Protein AF-A0A0H2QXH0-F1 (afdb_monomer)

Secondary structure (DSSP, 8-state):
-------EEEEE--TT-BHHHHHHHHHHHH---GGG-EEEETTEEPPTT-BTGGGTPPTTPEEEEE-SS-SS-EEEEEE--

Mean predicted aligned error: 6.42 Å

pLDDT: mean 81.41, std 13.32, range [34.25, 92.88]

Sequence (81 aa):
METLTGKTVTLEVESSDTIDNVKSKIQDKEGIPPDQQRLIFAGKQLEDGRSLSDYNIQKESTLHLRTQFHISAQSIKTLIS

Radius of gyration: 12.05 Å; Cα contacts (8 Å, |Δi|>4): 143; chains: 1; bounding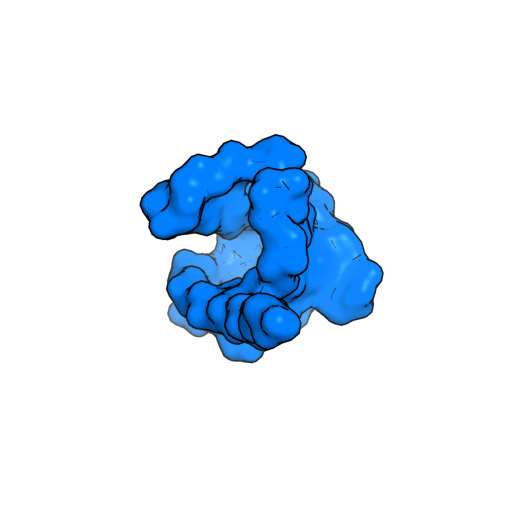 box: 30×30×27 Å

Nearest PDB structures (foldseek):
  5o6t-assembly2_C  TM=9.282E-01  e=7.229E-08  Homo sapiens
  5gvi-assembly1_B  TM=9.534E-01  e=1.003E-07  Mus musculus
  7ooj-assembly1_A  TM=9.379E-01  e=7.719E-08  Homo sapiens
  5h07-assembly1_A  TM=9.280E-01  e=2.064E-07  Homo sapiens
  5v69-assembly1_B  TM=9.237E-01  e=5.518E-07  Homo sapiens

Solvent-accessible surface area (backbone atoms only — not comparable to full-atom values): 4722 Å² total; per-residue (Å²): 136,83,76,89,67,64,51,72,45,80,43,83,48,48,47,80,36,31,43,52,57,54,33,48,56,46,22,75,74,74,70,45,60,55,93,53,55,42,46,30,45,97,91,39,73,64,56,74,86,39,36,35,48,81,71,69,51,51,61,71,35,68,31,38,41,45,47,89,87,47,99,58,58,31,34,35,33,34,43,47,123

Foldseek 3Di:
DDDLPQAEAEDEDAQQDWLVNVLVSCCVVVVAHSVQWFKAFPNRTGDGPDGNVVVVNDQQGWIWIDGPPDPHIYIYGYHHD

Organism: NCBI:txid27342

Structure (mmCIF, N/CA/C/O backbone):
data_AF-A0A0H2QXH0-F1
#
_entry.id   AF-A0A0H2QXH0-F1
#
loop_
_atom_site.group_PDB
_atom_site.id
_atom_site.type_symbol
_atom_site.label_atom_id
_atom_site.label_alt_id
_atom_site.label_comp_id
_atom_site.label_asym_id
_atom_site.label_entity_id
_atom_site.label_seq_id
_atom_site.pdbx_PDB_ins_code
_atom_site.Cartn_x
_atom_site.Cartn_y
_atom_site.Cartn_z
_atom_site.occupancy
_atom_site.B_iso_or_equiv
_atom_site.auth_seq_id
_atom_site.auth_comp_id
_atom_site.auth_asym_id
_atom_site.auth_atom_id
_atom_site.pdbx_PDB_model_num
ATOM 1 N N . MET A 1 1 ? 17.035 -18.498 15.840 1.00 36.16 1 MET A N 1
ATOM 2 C CA . MET A 1 1 ? 15.577 -18.480 15.594 1.00 36.16 1 MET A CA 1
ATOM 3 C C . MET A 1 1 ? 15.210 -17.016 15.430 1.00 36.16 1 MET A C 1
ATOM 5 O O . MET A 1 1 ? 14.880 -16.355 16.404 1.00 36.16 1 MET A O 1
ATOM 9 N N . GLU A 1 2 ? 15.477 -16.471 14.247 1.00 43.16 2 GLU A N 1
ATOM 10 C CA . GLU A 1 2 ? 15.348 -15.036 13.982 1.00 43.16 2 GLU A CA 1
ATOM 11 C C . GLU A 1 2 ? 13.881 -14.650 13.783 1.00 43.16 2 GLU A C 1
ATOM 13 O O . GLU A 1 2 ? 13.055 -15.427 13.309 1.00 43.16 2 GLU A O 1
ATOM 18 N N . THR A 1 3 ? 13.566 -13.464 14.279 1.00 34.25 3 THR A N 1
ATOM 19 C CA . THR A 1 3 ? 12.254 -12.998 14.711 1.00 34.25 3 THR A CA 1
ATOM 20 C C . THR A 1 3 ? 11.292 -12.712 13.559 1.00 34.25 3 THR A C 1
ATOM 22 O O . THR A 1 3 ? 11.631 -12.015 12.606 1.00 34.25 3 THR A O 1
ATOM 25 N N . LEU A 1 4 ? 10.044 -13.169 13.714 1.00 44.28 4 LEU A N 1
ATOM 26 C CA . LEU A 1 4 ? 8.855 -12.740 12.967 1.00 44.28 4 LEU A CA 1
ATOM 27 C C . LEU A 1 4 ? 8.503 -11.284 13.319 1.00 44.28 4 LEU A C 1
ATOM 29 O O . LEU A 1 4 ? 7.476 -11.013 13.941 1.00 44.28 4 LEU A O 1
ATOM 33 N N . THR A 1 5 ? 9.365 -10.327 12.992 1.00 55.88 5 THR A N 1
ATOM 34 C CA . THR A 1 5 ? 9.072 -8.916 13.247 1.00 55.88 5 THR A CA 1
ATOM 35 C C . THR A 1 5 ? 8.091 -8.443 12.177 1.00 55.88 5 THR A C 1
ATOM 37 O O . THR A 1 5 ? 8.488 -7.995 11.104 1.00 55.88 5 THR A O 1
ATOM 40 N N . GLY A 1 6 ? 6.793 -8.605 12.451 1.00 60.12 6 GLY A N 1
ATOM 41 C CA . GLY A 1 6 ? 5.699 -8.041 11.662 1.00 60.12 6 GLY A CA 1
ATOM 42 C C . GLY A 1 6 ? 5.762 -6.516 11.689 1.00 60.12 6 GLY A C 1
ATOM 43 O O . GLY A 1 6 ? 5.083 -5.867 12.485 1.00 60.12 6 GLY A O 1
ATOM 44 N N . LYS A 1 7 ? 6.635 -5.941 10.857 1.00 71.69 7 LYS A N 1
ATOM 45 C CA . LYS A 1 7 ? 6.822 -4.496 10.731 1.00 71.69 7 LYS A CA 1
ATOM 46 C C . LYS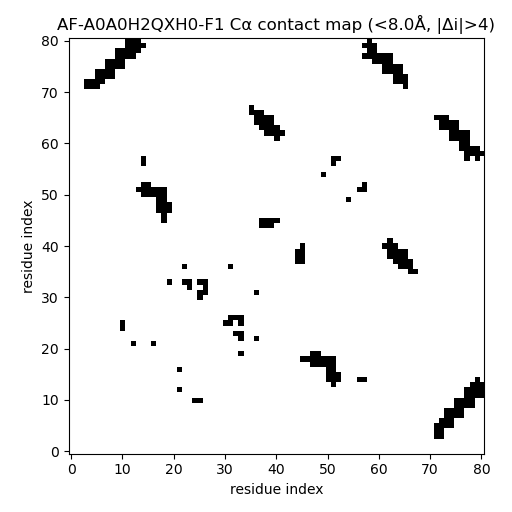 A 1 7 ? 5.511 -3.909 10.218 1.00 71.69 7 LYS A C 1
ATOM 48 O O . LYS A 1 7 ? 5.056 -4.243 9.124 1.00 71.69 7 LYS A O 1
ATOM 53 N N . THR A 1 8 ? 4.894 -3.068 11.041 1.00 75.38 8 THR A N 1
ATOM 54 C CA . THR A 1 8 ? 3.705 -2.313 10.651 1.00 75.38 8 THR A CA 1
ATOM 55 C C . THR A 1 8 ? 4.156 -0.974 10.085 1.00 75.38 8 THR A C 1
ATOM 57 O O . THR A 1 8 ? 4.756 -0.174 10.799 1.00 75.38 8 THR A O 1
ATOM 60 N N . VAL A 1 9 ? 3.898 -0.742 8.802 1.00 81.81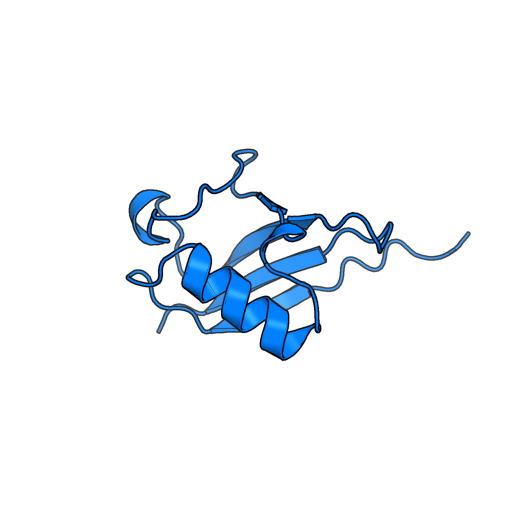 9 VAL A N 1
ATOM 61 C CA . VAL A 1 9 ? 4.208 0.504 8.099 1.00 81.81 9 VAL A CA 1
ATOM 62 C C . VAL A 1 9 ? 2.930 1.322 7.981 1.00 81.81 9 VAL A C 1
ATOM 64 O O . VAL A 1 9 ? 1.937 0.862 7.429 1.00 81.81 9 VAL A O 1
ATOM 67 N N . THR A 1 10 ? 2.930 2.547 8.490 1.00 84.88 10 THR A N 1
ATOM 68 C CA . THR A 1 10 ? 1.811 3.479 8.312 1.00 84.88 10 THR A CA 1
ATOM 69 C C . THR A 1 10 ? 1.965 4.233 6.994 1.00 84.88 10 THR A C 1
ATOM 71 O O . THR A 1 10 ? 3.014 4.834 6.728 1.00 84.88 10 THR A O 1
ATOM 74 N N . LEU A 1 11 ? 0.926 4.202 6.162 1.00 85.88 11 LEU A N 1
ATOM 75 C CA . LEU A 1 11 ? 0.900 4.850 4.855 1.00 85.88 11 LEU A CA 1
ATOM 76 C C . LEU A 1 11 ? -0.325 5.756 4.730 1.00 85.88 11 LEU A C 1
ATOM 78 O O . LEU A 1 11 ? -1.449 5.320 4.975 1.00 85.88 11 LEU A O 1
ATOM 82 N N . GLU A 1 12 ? -0.091 7.002 4.333 1.00 88.50 12 GLU A N 1
ATOM 83 C CA . GLU A 1 12 ? -1.134 8.001 4.100 1.00 88.50 12 GLU A CA 1
ATOM 84 C C . GLU A 1 12 ? -1.641 7.887 2.661 1.00 88.50 12 GLU A C 1
ATOM 86 O O . GLU A 1 12 ? -0.889 8.071 1.691 1.00 88.50 12 GLU A O 1
ATOM 91 N N . VAL A 1 13 ? -2.909 7.508 2.539 1.00 88.56 13 VAL A N 1
ATOM 92 C CA . VAL A 1 13 ? -3.583 7.166 1.281 1.00 88.56 13 VAL A CA 1
ATOM 93 C C . VAL A 1 13 ? -5.015 7.659 1.349 1.00 88.56 13 VAL A C 1
ATOM 95 O O . VAL A 1 13 ? -5.637 7.579 2.401 1.00 8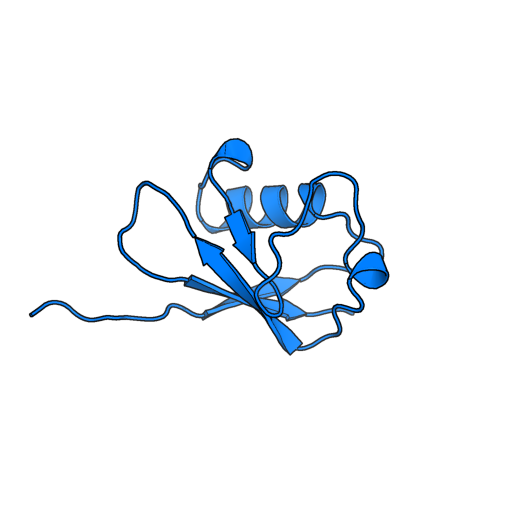8.56 13 VAL A O 1
ATOM 98 N N . GLU A 1 14 ? -5.564 8.134 0.247 1.00 88.75 14 GLU A N 1
ATOM 99 C CA . GLU A 1 14 ? -6.960 8.554 0.192 1.00 88.75 14 GLU A CA 1
ATOM 100 C C . GLU A 1 14 ? -7.876 7.393 -0.198 1.00 88.75 14 GLU A C 1
ATOM 102 O O . GLU A 1 14 ? -7.471 6.441 -0.853 1.00 88.75 14 GLU A O 1
ATOM 107 N N . SER A 1 15 ? -9.155 7.456 0.166 1.00 86.25 15 SER A N 1
ATOM 108 C CA . SER A 1 15 ? -10.123 6.432 -0.261 1.00 86.25 15 S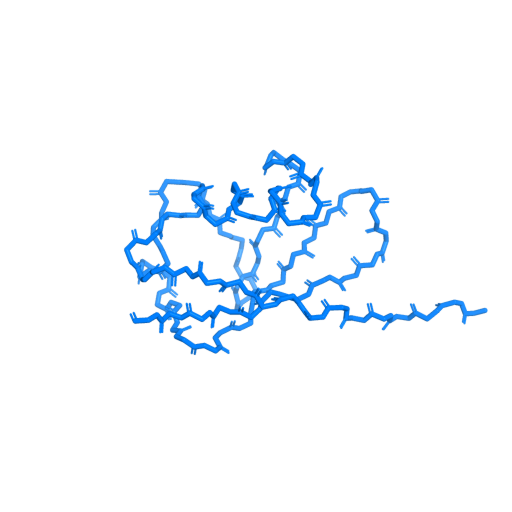ER A CA 1
ATOM 109 C C . SER A 1 15 ? -10.284 6.388 -1.793 1.00 86.25 15 SER A C 1
ATOM 111 O O . SER A 1 15 ? -10.587 5.337 -2.364 1.00 86.25 15 SER A O 1
ATOM 113 N N . SER A 1 16 ? -10.027 7.515 -2.455 1.00 88.25 16 SER A N 1
ATOM 114 C CA . SER A 1 16 ? -9.962 7.682 -3.907 1.00 88.25 16 SER A CA 1
ATOM 115 C C . SER A 1 16 ? -8.657 7.173 -4.529 1.00 88.25 16 SER A C 1
ATOM 117 O O . SER A 1 16 ? -8.621 6.989 -5.746 1.00 88.25 16 SER A O 1
ATOM 119 N N . ASP A 1 17 ? -7.603 6.926 -3.737 1.00 90.31 17 ASP A N 1
ATOM 120 C CA . ASP A 1 17 ? -6.345 6.400 -4.262 1.00 90.31 17 ASP A CA 1
ATOM 121 C C . ASP A 1 17 ? -6.556 5.000 -4.839 1.00 90.31 17 ASP A C 1
ATOM 123 O O . ASP A 1 17 ? -7.249 4.138 -4.280 1.00 90.31 17 ASP A O 1
ATOM 127 N N . THR A 1 18 ? -5.902 4.766 -5.970 1.00 92.88 18 THR A N 1
ATOM 128 C CA . THR A 1 18 ? -5.842 3.458 -6.609 1.00 92.88 18 THR A CA 1
ATOM 129 C C . THR A 1 18 ? -4.786 2.577 -5.961 1.00 92.88 18 THR A C 1
ATOM 131 O O . THR A 1 18 ? -3.824 3.051 -5.353 1.00 92.88 18 THR A O 1
ATOM 134 N N . ILE A 1 19 ? -4.927 1.264 -6.130 1.00 91.56 19 ILE A N 1
ATOM 135 C CA . ILE A 1 19 ? -3.927 0.292 -5.680 1.00 91.56 19 ILE A CA 1
ATOM 136 C C . ILE A 1 19 ? -2.544 0.598 -6.275 1.00 91.56 19 ILE A C 1
ATOM 138 O O . ILE A 1 19 ? -1.540 0.428 -5.585 1.00 91.56 19 ILE A O 1
ATOM 142 N N . ASP A 1 20 ? -2.475 1.113 -7.503 1.00 92.25 20 ASP A N 1
ATOM 143 C CA . ASP A 1 20 ? -1.228 1.564 -8.130 1.00 92.25 20 ASP A CA 1
ATOM 144 C C . ASP A 1 20 ? -0.576 2.727 -7.379 1.00 92.25 20 ASP A C 1
ATOM 146 O O . ASP A 1 20 ? 0.618 2.665 -7.078 1.00 92.25 20 ASP A O 1
ATOM 150 N N . ASN A 1 21 ? -1.356 3.742 -6.988 1.00 91.25 21 ASN A N 1
ATOM 151 C CA . ASN A 1 21 ? -0.857 4.853 -6.173 1.00 91.25 21 ASN A CA 1
ATOM 152 C C . ASN A 1 21 ? -0.325 4.358 -4.825 1.00 91.25 21 ASN A C 1
ATOM 154 O O . ASN A 1 21 ? 0.753 4.767 -4.387 1.00 91.25 21 ASN A O 1
ATOM 158 N N . VAL A 1 22 ? -1.051 3.444 -4.176 1.00 90.00 22 VAL A N 1
ATOM 159 C CA . VAL A 1 22 ? -0.623 2.831 -2.911 1.00 90.00 22 VAL A CA 1
ATOM 160 C C . VAL A 1 22 ? 0.705 2.094 -3.094 1.00 90.00 22 VAL A C 1
ATOM 162 O O . VAL A 1 22 ? 1.626 2.297 -2.302 1.00 90.00 22 VAL A O 1
ATOM 165 N N . LYS A 1 23 ? 0.842 1.288 -4.155 1.00 90.19 23 LYS A N 1
ATOM 166 C CA . LYS A 1 23 ? 2.085 0.570 -4.469 1.00 90.19 23 LYS A CA 1
ATOM 167 C C . LYS A 1 23 ? 3.254 1.513 -4.750 1.00 90.19 23 LYS A C 1
ATOM 169 O O . LYS A 1 23 ? 4.360 1.263 -4.270 1.00 90.19 23 LYS A O 1
ATOM 174 N N . SER A 1 24 ? 3.019 2.611 -5.469 1.00 91.62 24 SER A N 1
ATOM 175 C CA . SER A 1 24 ? 4.043 3.637 -5.701 1.00 91.62 24 SER A CA 1
ATOM 176 C C . SER A 1 24 ? 4.522 4.236 -4.379 1.00 91.62 24 SER A C 1
ATOM 178 O O . SER A 1 24 ? 5.711 4.213 -4.089 1.00 91.62 24 SER A O 1
ATOM 180 N N . LYS A 1 25 ? 3.606 4.652 -3.497 1.00 90.75 25 LYS A N 1
ATOM 181 C CA . LYS A 1 25 ? 3.973 5.210 -2.183 1.00 90.75 25 LYS A CA 1
ATOM 182 C C . LYS A 1 25 ? 4.773 4.218 -1.321 1.00 90.75 25 LYS A C 1
ATOM 184 O O . LYS A 1 25 ? 5.651 4.620 -0.560 1.00 90.75 25 LYS A O 1
ATOM 189 N N . ILE A 1 26 ? 4.478 2.919 -1.417 1.00 87.62 26 ILE A N 1
ATOM 190 C CA . ILE A 1 26 ? 5.255 1.863 -0.743 1.00 87.62 26 ILE A CA 1
ATOM 191 C C . ILE A 1 26 ? 6.650 1.737 -1.357 1.00 87.62 26 ILE A C 1
ATOM 193 O O . ILE A 1 26 ? 7.614 1.550 -0.618 1.00 87.62 26 ILE A O 1
ATOM 197 N N . GLN A 1 27 ? 6.774 1.848 -2.681 1.00 88.56 27 GLN A N 1
ATOM 198 C CA . GLN A 1 27 ? 8.070 1.864 -3.355 1.00 88.56 27 GLN A CA 1
ATOM 199 C C . GLN A 1 27 ? 8.919 3.038 -2.869 1.00 88.56 27 GLN A C 1
ATOM 201 O O . GLN A 1 27 ? 10.085 2.834 -2.556 1.00 88.56 27 GLN A O 1
ATOM 206 N N . ASP A 1 28 ? 8.346 4.232 -2.742 1.00 89.25 28 ASP A N 1
ATOM 207 C CA . ASP A 1 28 ? 9.067 5.398 -2.225 1.00 89.25 28 ASP A CA 1
ATOM 208 C C . ASP A 1 28 ? 9.517 5.213 -0.764 1.00 89.25 28 ASP A C 1
ATOM 210 O O . ASP A 1 28 ? 10.601 5.655 -0.387 1.00 89.25 28 ASP A O 1
ATOM 214 N N . LYS A 1 29 ? 8.716 4.531 0.071 1.00 84.94 29 LYS A N 1
ATOM 215 C CA . LYS A 1 29 ? 9.051 4.294 1.489 1.00 84.94 29 LYS A CA 1
ATOM 216 C C . LYS A 1 29 ? 10.029 3.143 1.724 1.00 84.94 29 LYS A C 1
ATOM 218 O O . LYS A 1 29 ? 10.940 3.278 2.535 1.00 84.94 29 LYS A O 1
ATOM 223 N N . GLU A 1 30 ? 9.804 1.999 1.086 1.00 83.62 30 GLU A N 1
ATOM 224 C CA . GLU A 1 30 ? 10.547 0.757 1.345 1.00 83.62 30 GLU A CA 1
ATOM 225 C C . GLU A 1 30 ? 11.517 0.392 0.206 1.00 83.62 30 GLU A C 1
ATOM 227 O O . GLU A 1 30 ? 12.317 -0.528 0.357 1.00 83.62 30 GLU A O 1
ATOM 232 N N . GLY A 1 31 ? 11.464 1.076 -0.942 1.00 86.19 31 GLY A N 1
ATOM 233 C CA . GLY A 1 31 ? 12.307 0.799 -2.113 1.00 86.19 31 GLY A CA 1
ATOM 234 C C . GLY A 1 31 ? 11.869 -0.412 -2.943 1.00 86.19 31 GLY A C 1
ATOM 235 O O . GLY A 1 31 ? 12.648 -0.925 -3.744 1.00 86.19 31 GLY A O 1
ATOM 236 N N . ILE A 1 32 ? 10.647 -0.916 -2.743 1.00 85.69 32 ILE A N 1
ATOM 237 C CA . ILE A 1 32 ? 10.182 -2.183 -3.330 1.00 85.69 32 ILE A CA 1
ATOM 238 C C . ILE A 1 32 ? 9.447 -1.916 -4.652 1.00 85.69 32 ILE A C 1
ATOM 240 O O . ILE A 1 32 ? 8.470 -1.173 -4.636 1.00 85.69 32 ILE A O 1
ATOM 244 N N . PRO A 1 33 ? 9.824 -2.536 -5.785 1.00 89.06 33 PRO A N 1
ATOM 245 C CA . PRO A 1 33 ? 9.132 -2.338 -7.059 1.00 89.06 33 PRO A CA 1
ATOM 246 C C . PRO A 1 33 ? 7.646 -2.743 -6.995 1.00 89.06 33 PRO A C 1
ATOM 248 O O . PRO A 1 33 ? 7.343 -3.802 -6.441 1.00 89.06 33 PRO A O 1
ATOM 251 N N . PRO A 1 34 ? 6.715 -1.978 -7.597 1.00 87.69 34 PRO A N 1
ATOM 252 C CA . PRO A 1 34 ? 5.267 -2.222 -7.518 1.00 87.69 34 PRO A CA 1
ATOM 253 C C . PRO A 1 34 ? 4.839 -3.585 -8.083 1.00 87.69 34 PRO A C 1
ATOM 255 O O . PRO A 1 34 ? 3.915 -4.202 -7.558 1.00 87.69 34 PRO A O 1
ATOM 258 N N . ASP A 1 35 ? 5.553 -4.094 -9.088 1.00 87.31 35 ASP A N 1
ATOM 259 C CA . ASP A 1 35 ? 5.330 -5.422 -9.682 1.00 87.31 35 ASP A CA 1
ATOM 260 C C . ASP A 1 35 ? 5.570 -6.571 -8.677 1.00 87.31 35 ASP A C 1
ATOM 262 O O . ASP A 1 35 ? 4.958 -7.637 -8.732 1.00 87.31 35 ASP A O 1
ATOM 266 N N . GLN A 1 36 ? 6.420 -6.327 -7.677 1.00 87.00 36 GLN A N 1
ATOM 267 C CA . GLN A 1 36 ? 6.776 -7.304 -6.646 1.00 87.00 36 GLN A CA 1
ATOM 268 C C . GLN A 1 36 ? 5.935 -7.174 -5.377 1.00 87.00 36 GLN A C 1
ATOM 270 O O . GLN A 1 36 ? 6.027 -8.026 -4.485 1.00 87.00 36 GLN A O 1
ATOM 275 N N . GLN A 1 37 ? 5.126 -6.121 -5.282 1.00 86.88 37 GLN A N 1
ATOM 276 C CA . GLN A 1 37 ? 4.264 -5.866 -4.143 1.00 86.88 37 GLN A CA 1
ATOM 277 C C . GLN A 1 37 ? 2.921 -6.571 -4.323 1.00 86.88 37 GLN A C 1
ATOM 279 O O . GLN A 1 37 ? 2.130 -6.240 -5.207 1.00 86.88 37 GLN A O 1
ATOM 284 N N . ARG A 1 38 ? 2.617 -7.515 -3.427 1.00 89.31 38 ARG A N 1
ATOM 285 C CA . ARG A 1 38 ? 1.273 -8.095 -3.327 1.00 89.31 38 ARG A CA 1
ATOM 286 C C . ARG A 1 38 ? 0.563 -7.543 -2.110 1.00 89.31 38 ARG A C 1
ATOM 288 O O . ARG A 1 38 ? 0.916 -7.886 -0.982 1.00 89.31 38 ARG A O 1
ATOM 295 N N . LEU A 1 39 ? -0.442 -6.716 -2.366 1.00 89.12 39 LEU A N 1
ATOM 296 C CA . LEU A 1 39 ? -1.347 -6.210 -1.346 1.00 89.12 39 LEU A CA 1
ATOM 297 C C . LEU A 1 39 ? -2.505 -7.186 -1.169 1.00 89.12 39 LEU A C 1
ATOM 299 O O . LEU A 1 39 ? -3.149 -7.591 -2.136 1.00 89.12 39 LEU A O 1
ATOM 303 N N . ILE A 1 40 ? -2.741 -7.582 0.076 1.00 89.25 40 ILE A N 1
ATOM 304 C CA . ILE A 1 40 ? -3.774 -8.540 0.456 1.00 89.25 40 ILE A CA 1
ATOM 305 C C . ILE A 1 40 ? -4.628 -7.905 1.554 1.00 89.25 40 ILE A C 1
ATOM 307 O O . ILE A 1 40 ? -4.122 -7.533 2.613 1.00 89.25 40 ILE A O 1
ATOM 311 N N . PHE A 1 41 ? -5.931 -7.809 1.321 1.00 88.88 41 PHE A N 1
ATOM 312 C CA . PHE A 1 41 ? -6.905 -7.274 2.266 1.00 88.88 41 PHE A CA 1
ATOM 313 C C . PHE A 1 41 ? -8.016 -8.288 2.503 1.00 88.88 41 PHE A C 1
ATOM 315 O O . PHE A 1 41 ? -8.562 -8.824 1.545 1.00 88.88 41 PHE A O 1
ATOM 322 N N . ALA A 1 42 ? -8.351 -8.569 3.765 1.00 86.44 42 ALA A N 1
ATOM 323 C CA . ALA A 1 42 ? -9.394 -9.541 4.118 1.00 86.44 42 ALA A CA 1
ATOM 324 C C . ALA A 1 42 ? -9.243 -10.909 3.399 1.00 86.44 42 ALA A C 1
ATOM 326 O O . ALA A 1 42 ? -10.224 -11.550 3.036 1.00 86.44 42 ALA A O 1
ATOM 327 N N . GLY A 1 43 ? -8.001 -11.342 3.142 1.00 85.44 43 GLY A N 1
ATOM 328 C CA . GLY A 1 43 ? -7.703 -12.573 2.397 1.00 85.44 43 GLY A CA 1
ATOM 329 C C . GLY A 1 43 ? -7.846 -12.469 0.871 1.00 85.44 43 GLY A C 1
ATOM 330 O O . GLY A 1 43 ? -7.576 -13.444 0.175 1.00 85.44 43 GLY A O 1
ATOM 331 N N . LYS A 1 44 ? -8.215 -11.302 0.336 1.00 88.94 44 LYS A N 1
ATOM 332 C CA . LYS A 1 44 ? -8.315 -11.019 -1.097 1.00 88.94 44 LYS A CA 1
ATOM 333 C C . LYS A 1 44 ? -7.101 -10.229 -1.578 1.00 88.94 44 LYS A C 1
ATOM 335 O O . LYS A 1 44 ? -6.725 -9.224 -0.979 1.00 88.94 44 LYS A O 1
ATOM 340 N N . GLN A 1 45 ? -6.489 -10.678 -2.669 1.00 90.00 45 GLN A N 1
ATOM 341 C CA . GLN A 1 45 ? -5.452 -9.902 -3.341 1.00 90.00 45 GLN A CA 1
ATOM 342 C C . GLN A 1 45 ? -6.086 -8.687 -4.025 1.00 90.00 45 GLN A C 1
ATOM 344 O O . GLN A 1 45 ? -7.112 -8.815 -4.692 1.00 90.00 45 GLN A O 1
ATOM 349 N N . LEU A 1 46 ? -5.470 -7.525 -3.843 1.00 90.44 46 LEU A N 1
ATOM 350 C CA . LEU A 1 46 ? -5.898 -6.289 -4.477 1.00 90.44 46 LEU A CA 1
ATOM 351 C C . LEU A 1 46 ? -5.312 -6.196 -5.888 1.00 90.44 46 LEU A C 1
ATOM 353 O O . LEU A 1 46 ? -4.107 -6.377 -6.082 1.00 90.44 46 LEU A O 1
ATOM 357 N N . GLU A 1 47 ? -6.181 -5.924 -6.853 1.00 89.81 47 GLU A N 1
ATOM 358 C CA . GLU A 1 47 ? -5.834 -5.707 -8.260 1.00 89.81 47 GLU A CA 1
ATOM 359 C C . GLU A 1 47 ? -5.468 -4.241 -8.522 1.00 89.81 47 GLU A C 1
ATOM 361 O O . GLU A 1 47 ? -6.072 -3.332 -7.945 1.00 89.81 47 GLU A O 1
ATOM 366 N N . ASP A 1 48 ? -4.490 -4.027 -9.402 1.00 87.06 48 ASP A N 1
ATOM 367 C CA . ASP A 1 48 ? -4.209 -2.728 -10.016 1.00 87.06 48 ASP A CA 1
ATOM 368 C C . ASP A 1 48 ? -5.442 -2.177 -10.759 1.00 87.06 48 ASP A C 1
ATOM 370 O O . ASP A 1 48 ? -6.328 -2.911 -11.196 1.00 87.06 48 ASP A O 1
ATOM 374 N N . GLY A 1 49 ? -5.564 -0.852 -10.804 1.00 87.00 49 GLY A N 1
ATOM 375 C CA . GLY A 1 49 ? -6.690 -0.136 -11.409 1.00 87.00 49 GLY A CA 1
ATOM 376 C C . GLY A 1 49 ? -7.952 -0.006 -10.546 1.00 87.00 49 GLY A C 1
ATOM 377 O O . GLY A 1 49 ? -8.866 0.727 -10.921 1.00 87.00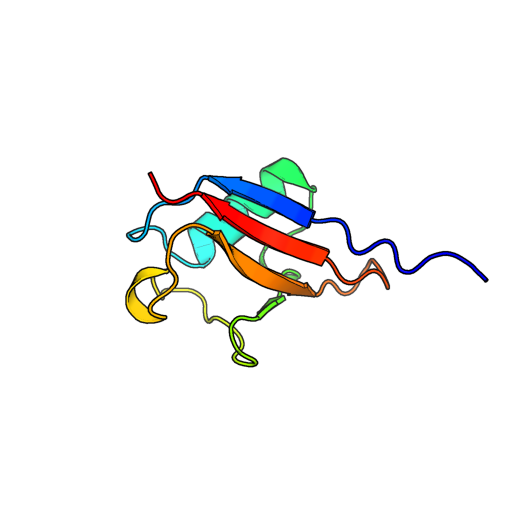 49 GLY A O 1
ATOM 378 N N . ARG A 1 50 ? -8.026 -0.667 -9.385 1.00 91.81 50 ARG A N 1
ATOM 379 C CA . ARG A 1 50 ? -9.117 -0.486 -8.407 1.00 91.81 50 ARG A CA 1
ATOM 380 C C . ARG A 1 50 ? -8.757 0.563 -7.358 1.00 91.81 50 ARG A C 1
ATOM 382 O O . ARG A 1 50 ? -7.583 0.763 -7.059 1.00 91.81 50 ARG A O 1
ATOM 389 N N . SER A 1 51 ? -9.758 1.221 -6.785 1.00 91.69 51 SER A N 1
ATOM 390 C CA . SER A 1 51 ? -9.580 2.158 -5.671 1.00 91.69 51 SER A CA 1
ATOM 391 C C . SER A 1 51 ? -9.660 1.456 -4.316 1.00 91.69 51 SER A C 1
ATOM 393 O O . SER A 1 51 ? -10.232 0.372 -4.190 1.00 91.69 51 SER A O 1
ATOM 395 N N . LEU A 1 52 ? -9.121 2.083 -3.270 1.00 89.06 52 LEU A N 1
ATOM 396 C CA . LEU A 1 52 ? -9.309 1.609 -1.894 1.00 89.06 52 LEU A CA 1
ATOM 397 C C . LEU A 1 52 ? -10.796 1.569 -1.502 1.00 89.06 52 LEU A C 1
ATOM 399 O O . LEU A 1 52 ? -11.236 0.632 -0.829 1.00 89.06 52 LEU A O 1
ATOM 403 N N . SER A 1 53 ? -11.579 2.534 -1.992 1.00 88.81 53 SER A N 1
ATOM 404 C CA . SER A 1 53 ? -13.035 2.581 -1.815 1.00 88.81 53 SER A CA 1
ATOM 405 C C . SER A 1 53 ? -13.753 1.375 -2.418 1.00 88.81 53 SER A C 1
ATOM 407 O O . SER A 1 53 ? -14.670 0.852 -1.788 1.00 88.81 53 SER A O 1
ATOM 409 N N . ASP A 1 54 ? -13.321 0.880 -3.585 1.00 90.38 54 ASP A N 1
ATOM 410 C CA . ASP A 1 54 ? -13.929 -0.297 -4.235 1.00 90.38 54 ASP A CA 1
ATOM 411 C C . ASP A 1 54 ? -13.837 -1.560 -3.365 1.00 90.38 54 ASP A C 1
ATOM 413 O O . ASP A 1 54 ? -14.694 -2.442 -3.433 1.00 90.38 54 ASP A O 1
ATOM 417 N N . TYR A 1 55 ? -12.798 -1.652 -2.531 1.00 89.00 55 TYR A N 1
ATOM 418 C CA . TYR A 1 55 ? -12.600 -2.747 -1.579 1.00 89.00 55 TYR A CA 1
ATOM 419 C C . TYR A 1 55 ? -13.164 -2.454 -0.189 1.00 89.00 55 TYR A C 1
ATOM 421 O O . TYR A 1 55 ? -12.969 -3.252 0.730 1.00 89.00 55 TYR A O 1
ATOM 429 N N . ASN A 1 56 ? -13.856 -1.324 -0.025 1.00 87.81 56 ASN A N 1
ATOM 430 C CA . ASN A 1 56 ? -14.387 -0.860 1.249 1.00 87.81 56 ASN A CA 1
ATOM 431 C C . ASN A 1 56 ? -13.287 -0.755 2.329 1.00 87.81 56 ASN A C 1
ATOM 433 O O . ASN A 1 56 ? -13.517 -1.048 3.506 1.00 87.81 56 ASN A O 1
ATOM 437 N N . ILE A 1 57 ? -12.073 -0.371 1.914 1.00 87.31 57 ILE A N 1
ATOM 438 C CA . ILE A 1 57 ? -10.927 -0.163 2.800 1.00 87.31 57 ILE A CA 1
ATOM 439 C C . ILE A 1 57 ? -11.115 1.182 3.497 1.00 87.31 57 ILE A C 1
ATOM 441 O O . ILE A 1 57 ? -11.209 2.228 2.859 1.00 87.31 57 ILE A O 1
ATOM 445 N N . GLN A 1 58 ? -11.174 1.148 4.824 1.00 83.19 58 GLN A N 1
ATOM 446 C CA . GLN A 1 58 ? -11.373 2.328 5.663 1.00 83.19 58 GLN A CA 1
ATOM 447 C C . GLN A 1 58 ? -10.058 2.788 6.296 1.00 83.19 58 GLN A C 1
ATOM 449 O O . GLN A 1 58 ? -9.040 2.091 6.230 1.00 83.19 58 GLN A O 1
ATOM 454 N N . LYS A 1 59 ? -10.073 3.957 6.944 1.00 83.25 59 LYS A N 1
ATOM 455 C CA . LYS A 1 59 ? -8.954 4.387 7.787 1.00 83.25 59 LYS A CA 1
ATOM 456 C C . LYS A 1 59 ? -8.650 3.322 8.837 1.00 83.25 59 LYS A C 1
ATOM 458 O O . LYS A 1 59 ? -9.553 2.645 9.318 1.00 83.25 59 LYS A O 1
ATOM 463 N N . GLU A 1 60 ? -7.379 3.192 9.183 1.00 82.56 60 GLU A N 1
ATOM 464 C CA . GLU A 1 60 ? -6.871 2.178 10.105 1.00 82.56 60 GLU A CA 1
ATOM 465 C C . GLU A 1 60 ? -7.027 0.728 9.634 1.00 82.56 60 GLU A C 1
ATOM 467 O O . GLU A 1 60 ? -6.777 -0.192 10.414 1.00 82.56 60 GLU A O 1
ATOM 472 N N . SER A 1 61 ? -7.375 0.507 8.365 1.00 87.06 61 SER A N 1
ATOM 473 C CA . SER A 1 61 ? -7.378 -0.838 7.800 1.00 87.06 61 SER A CA 1
ATOM 474 C C . SER A 1 61 ? -5.956 -1.371 7.699 1.00 87.06 61 SER A C 1
ATOM 476 O O . SER A 1 61 ? -5.018 -0.652 7.347 1.00 87.06 61 SER A O 1
ATOM 478 N N . THR A 1 62 ? -5.814 -2.664 7.973 1.00 87.69 62 THR A N 1
ATOM 479 C CA . THR A 1 62 ? -4.540 -3.370 7.862 1.00 87.69 62 THR A CA 1
ATOM 480 C C . THR A 1 62 ? -4.502 -4.167 6.567 1.00 87.69 62 THR A C 1
ATOM 482 O O . THR A 1 62 ? -5.265 -5.113 6.365 1.00 87.69 62 THR A O 1
ATOM 485 N N . LEU A 1 63 ? -3.580 -3.793 5.696 1.00 88.69 63 LEU A N 1
ATOM 486 C CA . LEU A 1 63 ? -3.226 -4.496 4.474 1.00 88.69 63 LEU A CA 1
ATOM 487 C C . LEU A 1 63 ? -2.026 -5.392 4.757 1.00 88.69 63 LEU A C 1
ATOM 489 O O . LEU A 1 63 ? -1.097 -4.982 5.441 1.00 88.69 63 LEU A O 1
ATOM 493 N N . HIS A 1 64 ? -2.007 -6.601 4.216 1.00 87.88 64 HIS A N 1
ATOM 494 C CA . HIS A 1 64 ? -0.831 -7.459 4.283 1.00 87.88 64 HIS A CA 1
ATOM 495 C C . HIS A 1 64 ? -0.032 -7.288 2.996 1.00 87.88 64 HIS A C 1
ATOM 497 O O . HIS A 1 64 ? -0.550 -7.520 1.903 1.00 87.88 64 HIS A O 1
ATOM 503 N N . LEU A 1 65 ? 1.225 -6.8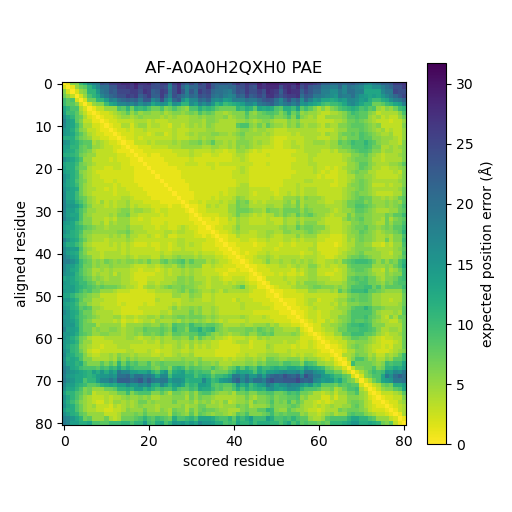82 3.133 1.00 86.62 65 LEU A N 1
ATOM 504 C CA . LEU A 1 65 ? 2.183 -6.799 2.045 1.00 86.62 65 LEU A CA 1
ATOM 505 C C . LEU A 1 65 ? 3.030 -8.073 2.030 1.00 86.62 65 LEU A C 1
ATOM 507 O O . LEU A 1 65 ? 3.706 -8.407 3.007 1.00 86.62 65 LEU A O 1
ATOM 511 N N . ARG A 1 66 ? 3.025 -8.767 0.891 1.00 81.69 66 ARG A N 1
ATOM 512 C CA . ARG A 1 66 ? 3.907 -9.906 0.626 1.00 81.69 66 ARG A CA 1
ATOM 513 C C . ARG A 1 66 ? 4.874 -9.548 -0.494 1.00 81.69 66 ARG A C 1
ATOM 515 O O . ARG A 1 66 ? 4.445 -9.103 -1.556 1.00 81.69 66 ARG A O 1
ATOM 522 N N . THR A 1 67 ? 6.163 -9.770 -0.262 1.00 78.44 67 THR A N 1
ATOM 523 C CA . THR A 1 67 ? 7.226 -9.529 -1.245 1.00 78.44 67 THR A CA 1
ATOM 524 C C . THR A 1 67 ? 8.063 -10.792 -1.408 1.00 78.44 67 THR A C 1
ATOM 526 O O . THR A 1 67 ? 8.062 -11.666 -0.543 1.00 78.44 67 THR A O 1
ATOM 529 N N . GLN A 1 68 ? 8.715 -10.946 -2.560 1.00 67.62 68 GLN A N 1
ATOM 530 C CA . GLN A 1 68 ? 9.479 -12.162 -2.874 1.00 67.62 68 GLN A CA 1
ATOM 531 C C . GLN A 1 68 ? 10.918 -12.122 -2.332 1.00 67.62 68 GLN A C 1
ATOM 533 O O . GLN A 1 68 ? 11.552 -13.166 -2.228 1.00 67.62 68 GLN A O 1
ATOM 538 N N . PHE A 1 69 ? 11.424 -10.939 -1.959 1.00 59.44 69 PHE A N 1
ATOM 539 C CA . PHE A 1 69 ? 12.808 -10.750 -1.503 1.00 59.44 69 PHE A CA 1
ATOM 540 C C . PHE A 1 69 ? 13.001 -10.841 0.009 1.00 59.44 69 PHE A C 1
ATOM 542 O O . PHE A 1 69 ? 14.091 -11.176 0.460 1.00 59.44 69 PHE A O 1
ATOM 549 N N . HIS A 1 70 ? 11.964 -10.557 0.794 1.00 56.47 70 HIS A N 1
ATOM 550 C CA . HIS A 1 70 ? 12.035 -10.646 2.244 1.00 56.47 70 HIS A CA 1
ATOM 551 C C . HIS A 1 70 ? 11.048 -11.704 2.720 1.00 56.47 70 HIS A C 1
ATOM 553 O O . HIS A 1 70 ? 9.847 -11.604 2.493 1.00 56.47 70 HIS A O 1
ATOM 559 N N . ILE A 1 71 ? 11.549 -12.707 3.437 1.00 53.38 71 ILE A N 1
ATOM 560 C CA . ILE A 1 71 ? 10.737 -13.750 4.087 1.00 53.38 71 ILE A CA 1
ATOM 561 C C . ILE A 1 71 ? 9.951 -13.163 5.293 1.00 53.38 71 ILE A C 1
ATOM 563 O O . ILE A 1 71 ? 9.373 -13.898 6.089 1.00 53.38 71 ILE A O 1
ATOM 567 N N . SER A 1 72 ? 9.913 -11.831 5.449 1.00 61.72 72 SER A N 1
ATOM 568 C CA . SER A 1 72 ? 9.164 -11.120 6.484 1.00 61.72 72 SER A CA 1
ATOM 569 C C . SER A 1 72 ? 7.773 -10.717 5.983 1.00 61.72 72 SER A C 1
ATOM 571 O O . SER A 1 72 ? 7.609 -10.114 4.922 1.00 61.72 72 SER A O 1
ATOM 573 N N . ALA A 1 73 ? 6.744 -11.051 6.763 1.00 62.09 73 ALA A N 1
ATOM 574 C CA . ALA A 1 73 ? 5.393 -10.551 6.540 1.00 62.09 73 ALA A CA 1
ATOM 575 C C . ALA A 1 73 ? 5.314 -9.096 7.018 1.00 62.09 73 ALA A C 1
ATOM 577 O O . ALA A 1 73 ? 5.670 -8.802 8.160 1.00 62.09 73 ALA A O 1
ATOM 578 N N . GLN A 1 74 ? 4.862 -8.194 6.150 1.00 75.81 74 GLN A N 1
ATOM 579 C CA . GLN A 1 74 ? 4.714 -6.778 6.473 1.00 75.81 74 GLN A CA 1
ATOM 580 C C . GLN A 1 74 ? 3.239 -6.401 6.474 1.00 75.81 74 GLN A C 1
ATOM 582 O O . GLN A 1 74 ? 2.468 -6.868 5.635 1.00 75.81 74 GLN A O 1
ATOM 587 N N . SER A 1 75 ? 2.857 -5.541 7.409 1.00 81.81 75 SER A N 1
ATOM 588 C CA . SER A 1 75 ? 1.498 -5.019 7.505 1.00 81.81 75 SER A CA 1
ATOM 589 C C . SER A 1 75 ? 1.524 -3.533 7.191 1.00 81.81 75 SER A C 1
ATOM 591 O O . SER A 1 75 ? 2.369 -2.807 7.704 1.00 81.81 75 SER A O 1
ATOM 593 N N . ILE A 1 76 ? 0.607 -3.060 6.361 1.00 82.69 76 ILE A N 1
ATOM 594 C CA . ILE A 1 76 ? 0.463 -1.651 6.020 1.00 82.69 76 ILE A CA 1
ATOM 595 C C . ILE A 1 76 ? -0.822 -1.151 6.654 1.00 82.69 76 ILE A C 1
ATOM 597 O O . ILE A 1 76 ? -1.900 -1.661 6.357 1.00 82.69 76 ILE A O 1
ATOM 601 N N . LYS A 1 77 ? -0.710 -0.158 7.531 1.00 82.31 77 LYS A N 1
ATOM 602 C CA . LYS A 1 77 ? -1.867 0.513 8.116 1.00 82.31 77 LYS A CA 1
ATOM 603 C C . LYS A 1 77 ? -2.203 1.733 7.266 1.00 82.31 77 LYS A C 1
ATOM 605 O O . LYS A 1 77 ? -1.346 2.601 7.084 1.00 82.31 77 LYS A O 1
ATOM 610 N N . THR A 1 78 ? -3.426 1.798 6.753 1.00 82.88 78 THR A N 1
ATOM 611 C CA . THR A 1 78 ? -3.895 2.940 5.961 1.00 82.88 78 THR A CA 1
ATOM 612 C C . THR A 1 78 ? -4.303 4.100 6.868 1.00 82.88 78 THR A C 1
ATOM 614 O O . THR A 1 78 ? -5.042 3.931 7.838 1.00 82.88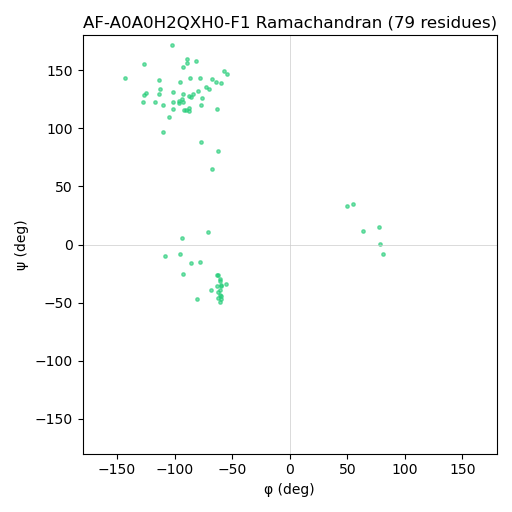 78 THR A O 1
ATOM 617 N N . LEU A 1 79 ? -3.830 5.300 6.552 1.00 80.69 79 LEU A N 1
ATOM 618 C CA . LEU A 1 79 ? -4.283 6.563 7.131 1.00 80.69 79 LEU A CA 1
ATOM 619 C C . LEU A 1 79 ? -5.039 7.310 6.034 1.00 80.69 79 LEU A C 1
ATOM 621 O O . LEU A 1 79 ? -4.414 7.924 5.176 1.00 80.69 79 LEU A O 1
ATOM 625 N N . ILE A 1 80 ? -6.369 7.180 6.045 1.00 77.75 80 ILE A N 1
ATOM 626 C CA . ILE A 1 80 ? -7.263 7.917 5.145 1.00 77.75 80 ILE A CA 1
ATOM 627 C C . ILE A 1 80 ? -7.640 9.226 5.834 1.00 77.75 80 ILE A C 1
ATOM 629 O O . ILE A 1 80 ? -8.240 9.182 6.914 1.00 77.75 80 ILE A O 1
ATOM 633 N N . SER A 1 81 ? -7.218 10.348 5.243 1.00 66.19 81 SER A N 1
ATOM 634 C CA . SER A 1 81 ? -7.566 11.713 5.666 1.00 66.19 81 SER A CA 1
ATOM 635 C C . SER A 1 81 ? -8.939 12.145 5.168 1.00 66.19 81 SER A C 1
ATOM 637 O O . SER A 1 81 ? -9.392 11.614 4.130 1.00 66.19 81 SER A O 1
#

InterPro domains:
  IPR000626 Ubiquitin-like domain [PF00240] (3-66)
  IPR000626 Ubiquitin-like domain [PS50053] (1-65)
  IPR000626 Ubiquitin-like domain [SM00213] (1-68)
  IPR019954 Ubiquitin conserved site [PS00299] (23-48)
  IPR019956 Ubiquitin domain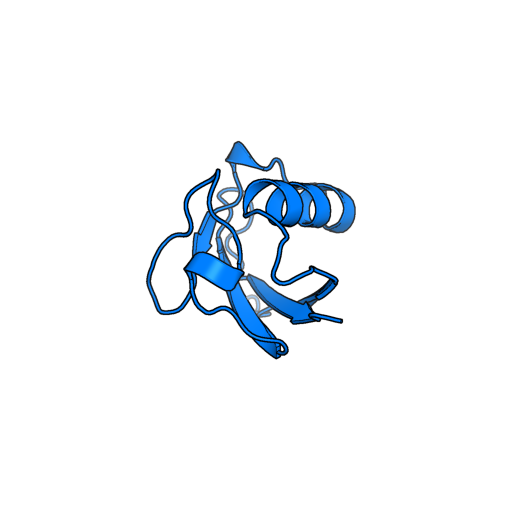 [PR00348] (7-27)
  IPR019956 Ubiquitin domain [PR00348] (28-48)
  IPR019956 Ubiquitin domain [PR00348] (49-70)
  IPR029071 Ubiquitin-like domain superfamily [SSF54236] (3-66)
  IPR050158 Ubiquitin and ubiquitin-like [PTHR10666] (2-69)